Protein AF-X5QAV5-F1 (afdb_monomer_lite)

Foldseek 3Di:
DKKWKAAVVDNVPTDIDDWDDDDDLDTDDDDQDDFHKIWIWDWDPPVDPDIDIDIDIWGADPSDTD

pLDDT: mean 79.35, std 8.42, range [55.28, 89.81]

Radius of gyration: 12.81 Å; chains: 1; bounding box: 34×19×35 Å

Sequence (66 aa):
MKVLFRHPAYEKEDESVTLALVSGQEFAAQHVPRDGVWIIEIDADAGLARPYRDVRRVMISNGALK

Structure (mmCIF, N/CA/C/O backbone):
data_AF-X5QAV5-F1
#
_entry.id   AF-X5QAV5-F1
#
loop_
_atom_site.group_PDB
_atom_site.id
_atom_site.type_symbol
_atom_site.label_atom_id
_atom_site.label_alt_id
_atom_site.label_comp_id
_atom_site.label_asym_id
_atom_site.label_entity_id
_atom_site.label_seq_id
_atom_site.pdbx_PDB_ins_code
_atom_site.Cartn_x
_atom_site.Cartn_y
_atom_site.Cartn_z
_atom_site.occupancy
_atom_site.B_iso_or_equiv
_atom_site.auth_seq_id
_atom_site.auth_comp_id
_atom_site.auth_asym_id
_atom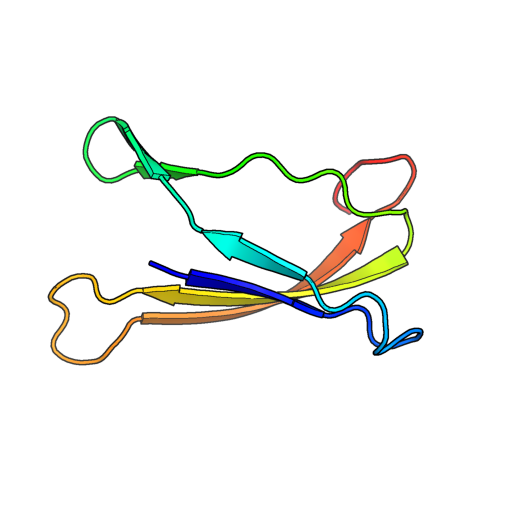_site.auth_atom_id
_atom_site.pdbx_PDB_model_num
ATOM 1 N N . MET A 1 1 ? -3.721 4.870 10.359 1.00 65.56 1 MET A N 1
ATOM 2 C CA . MET A 1 1 ? -3.430 3.799 9.383 1.00 65.56 1 MET A CA 1
ATOM 3 C C . MET A 1 1 ? -2.084 4.088 8.743 1.00 65.56 1 MET A C 1
ATOM 5 O O . MET A 1 1 ? -1.846 5.240 8.390 1.00 65.56 1 MET A O 1
ATOM 9 N N . LYS A 1 2 ? -1.197 3.097 8.646 1.00 69.50 2 LYS A N 1
ATOM 10 C CA . LYS A 1 2 ? 0.142 3.255 8.065 1.00 69.50 2 LYS A CA 1
ATOM 11 C C . LYS A 1 2 ? 0.346 2.208 6.974 1.00 69.50 2 LYS A C 1
ATOM 13 O O . LYS A 1 2 ? -0.044 1.058 7.158 1.00 69.50 2 LYS A O 1
ATOM 18 N N . VAL A 1 3 ? 0.962 2.607 5.866 1.00 72.12 3 VAL A N 1
ATOM 19 C CA . VAL A 1 3 ? 1.423 1.680 4.831 1.00 72.12 3 VAL A CA 1
ATOM 20 C C . VAL A 1 3 ? 2.928 1.816 4.680 1.00 72.12 3 VAL A C 1
ATOM 22 O O . VAL A 1 3 ? 3.470 2.921 4.654 1.00 72.12 3 VAL A O 1
ATOM 25 N N . LEU A 1 4 ? 3.601 0.678 4.623 1.00 77.94 4 LEU A N 1
ATOM 26 C CA . LEU A 1 4 ? 5.020 0.554 4.348 1.00 77.94 4 LEU A CA 1
ATOM 27 C C . LEU A 1 4 ? 5.184 -0.066 2.966 1.00 77.94 4 LEU A C 1
ATOM 29 O O . LEU A 1 4 ? 4.634 -1.130 2.690 1.00 77.94 4 LEU A O 1
ATOM 33 N N . PHE A 1 5 ? 5.960 0.588 2.116 1.00 69.25 5 PHE A N 1
ATOM 34 C CA . PHE A 1 5 ? 6.414 0.048 0.846 1.00 69.25 5 PHE A CA 1
ATOM 35 C C . PHE A 1 5 ? 7.878 -0.342 1.017 1.00 69.25 5 PHE A C 1
ATOM 37 O O . PHE A 1 5 ? 8.694 0.498 1.381 1.00 69.25 5 PHE A O 1
ATOM 44 N N . ARG A 1 6 ? 8.206 -1.613 0.784 1.00 75.75 6 ARG A N 1
ATOM 45 C CA . ARG A 1 6 ? 9.578 -2.124 0.818 1.00 75.75 6 ARG A CA 1
ATOM 46 C C . ARG A 1 6 ? 10.005 -2.597 -0.558 1.00 75.75 6 ARG A C 1
ATOM 48 O O . ARG A 1 6 ? 9.266 -3.355 -1.192 1.00 75.75 6 ARG A O 1
ATOM 55 N N . HIS A 1 7 ? 11.195 -2.210 -1.003 1.00 69.19 7 HIS A N 1
ATOM 56 C CA . HIS A 1 7 ? 11.759 -2.659 -2.277 1.00 69.19 7 HIS A CA 1
ATOM 57 C C . HIS A 1 7 ? 12.889 -3.677 -2.027 1.00 69.19 7 HIS A C 1
ATOM 59 O O . HIS A 1 7 ? 14.006 -3.285 -1.689 1.00 69.19 7 HIS A O 1
ATOM 65 N N . PRO A 1 8 ? 12.673 -4.998 -2.216 1.00 59.50 8 PRO A N 1
ATOM 66 C CA . PRO A 1 8 ? 13.611 -6.029 -1.750 1.00 59.50 8 PRO A CA 1
ATOM 67 C C . PRO A 1 8 ? 15.011 -5.982 -2.374 1.00 59.50 8 PRO A C 1
ATOM 69 O O . PRO A 1 8 ? 15.950 -6.514 -1.794 1.00 59.50 8 PRO A O 1
ATOM 72 N N . ALA A 1 9 ? 15.164 -5.387 -3.561 1.00 57.50 9 ALA A N 1
ATOM 73 C CA . ALA A 1 9 ? 16.472 -5.262 -4.209 1.00 57.50 9 ALA A CA 1
ATOM 74 C C . ALA A 1 9 ? 17.233 -3.983 -3.803 1.00 57.50 9 ALA A C 1
ATOM 76 O O . ALA A 1 9 ? 18.421 -3.872 -4.095 1.00 57.50 9 ALA A O 1
ATOM 77 N N . TYR A 1 10 ? 16.572 -3.037 -3.122 1.00 59.00 10 TYR A N 1
ATOM 78 C CA . TYR A 1 10 ? 17.154 -1.769 -2.680 1.00 59.00 10 TYR A CA 1
ATOM 79 C C . TYR A 1 10 ? 16.511 -1.336 -1.349 1.00 59.00 10 TYR A C 1
ATOM 81 O O . TYR A 1 10 ? 15.622 -0.494 -1.347 1.00 59.00 10 TYR A O 1
ATOM 89 N N . GLU A 1 11 ? 16.988 -1.858 -0.208 1.00 55.28 11 GLU A N 1
ATOM 90 C CA . GLU A 1 11 ? 16.498 -1.477 1.142 1.00 55.28 11 GLU A CA 1
ATOM 91 C C . GLU A 1 11 ? 16.499 0.047 1.399 1.00 55.28 11 GLU A C 1
ATOM 93 O O . GLU A 1 11 ? 15.774 0.544 2.255 1.00 55.28 11 GLU A O 1
ATOM 98 N N . LYS A 1 12 ? 17.306 0.817 0.654 1.00 59.53 12 LYS A N 1
ATOM 99 C CA . LYS A 1 12 ? 17.342 2.287 0.735 1.00 59.53 12 LYS A CA 1
ATOM 100 C C . LYS A 1 12 ? 16.103 2.994 0.163 1.00 59.53 12 LYS A C 1
ATOM 102 O O . LYS A 1 12 ? 16.011 4.205 0.335 1.00 59.53 12 LYS A O 1
ATOM 107 N N . GLU A 1 13 ? 15.194 2.284 -0.504 1.00 63.09 13 GLU A N 1
ATOM 108 C CA . GLU A 1 13 ? 13.951 2.836 -1.072 1.00 63.09 13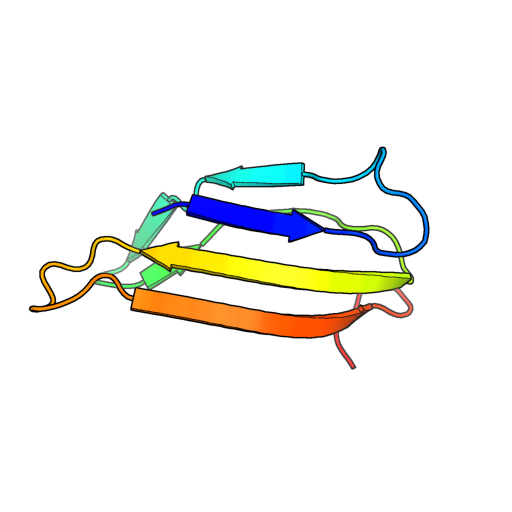 GLU A CA 1
ATOM 109 C C . GLU A 1 13 ? 12.701 2.440 -0.263 1.00 63.09 13 GLU A C 1
ATOM 111 O O . GLU A 1 13 ? 11.580 2.565 -0.750 1.00 63.09 13 GLU A O 1
ATOM 116 N N . ASP A 1 14 ? 12.874 1.964 0.976 1.00 69.25 14 ASP A N 1
ATOM 117 C CA . ASP A 1 14 ? 11.749 1.739 1.883 1.00 69.25 14 ASP A CA 1
ATOM 118 C C . ASP A 1 14 ? 11.050 3.075 2.192 1.00 69.25 14 ASP A C 1
ATOM 120 O O . ASP A 1 14 ? 11.596 3.950 2.872 1.00 69.25 14 ASP A O 1
ATOM 124 N N . GLU A 1 15 ? 9.812 3.222 1.725 1.00 74.69 15 GLU A N 1
ATOM 125 C CA . GLU A 1 15 ? 9.013 4.429 1.916 1.00 74.69 15 GLU A CA 1
ATOM 126 C C . GLU A 1 15 ? 7.787 4.151 2.793 1.00 74.69 15 GLU A C 1
ATOM 128 O O . GLU A 1 15 ? 7.012 3.212 2.592 1.00 74.69 15 GLU A O 1
ATOM 133 N N . SER A 1 16 ? 7.602 4.993 3.814 1.00 76.62 16 SER A N 1
ATOM 134 C CA . SER A 1 16 ? 6.393 4.998 4.641 1.00 76.62 16 SER A CA 1
ATOM 135 C C . SER A 1 16 ? 5.401 6.008 4.085 1.00 76.62 16 SER A C 1
ATOM 137 O O . SER A 1 16 ? 5.706 7.198 4.031 1.00 76.62 16 SER A O 1
ATOM 139 N N . VAL A 1 17 ? 4.190 5.558 3.771 1.00 80.44 17 VAL A N 1
ATOM 140 C CA . VAL A 1 17 ? 3.107 6.426 3.309 1.00 80.44 17 VAL A CA 1
ATOM 141 C C . VAL A 1 17 ? 1.956 6.380 4.312 1.00 80.44 17 VAL A C 1
ATOM 143 O O . VAL A 1 17 ? 1.483 5.315 4.720 1.00 80.44 17 VAL A O 1
ATOM 146 N N . THR A 1 18 ? 1.496 7.556 4.732 1.00 80.62 18 THR A N 1
ATOM 147 C CA . THR A 1 18 ? 0.317 7.685 5.593 1.00 80.62 18 THR A CA 1
ATOM 148 C C . THR A 1 18 ? -0.928 7.735 4.722 1.00 80.62 18 THR A C 1
ATOM 150 O O . THR A 1 18 ? -1.048 8.615 3.874 1.00 80.62 18 THR A O 1
ATOM 153 N N . LEU A 1 19 ? -1.866 6.814 4.945 1.00 78.00 19 LEU A N 1
ATOM 154 C CA . LEU A 1 19 ? -3.154 6.846 4.256 1.00 78.00 19 LEU A CA 1
ATOM 155 C C . LEU A 1 19 ? -4.080 7.876 4.906 1.00 78.00 19 LEU A C 1
ATOM 157 O O . LEU A 1 19 ? -4.242 7.889 6.129 1.00 78.00 19 LEU A O 1
ATOM 161 N N . ALA A 1 20 ? -4.706 8.710 4.080 1.00 81.25 20 ALA A N 1
ATOM 162 C CA . ALA A 1 20 ? -5.714 9.677 4.490 1.00 81.25 20 ALA A CA 1
ATOM 163 C C . ALA A 1 20 ? -7.118 9.124 4.221 1.00 81.25 20 ALA A C 1
ATOM 165 O O . ALA A 1 20 ? -7.333 8.429 3.230 1.00 81.25 20 ALA A O 1
ATOM 166 N N . LEU A 1 21 ? -8.073 9.438 5.098 1.00 81.81 21 LEU A N 1
ATOM 167 C CA . LEU A 1 21 ? -9.482 9.122 4.867 1.00 81.81 21 LEU A CA 1
ATOM 168 C C . LEU A 1 21 ? -9.990 9.952 3.680 1.00 81.81 21 LEU A C 1
ATOM 170 O O . LEU A 1 21 ? -9.854 11.174 3.694 1.00 81.81 21 LEU A O 1
ATOM 174 N N . VAL A 1 22 ? -10.568 9.299 2.674 1.00 84.44 22 VAL A N 1
ATOM 175 C CA . VAL A 1 22 ? -11.011 9.956 1.430 1.00 84.44 22 VAL A CA 1
ATOM 176 C C . VAL A 1 22 ? -12.531 10.032 1.359 1.00 84.44 22 VAL A C 1
ATOM 178 O O . VAL A 1 22 ? -13.083 11.080 1.033 1.00 84.44 22 VAL A O 1
ATOM 181 N N . SER A 1 23 ? -13.223 8.940 1.693 1.00 85.38 23 SER A N 1
ATOM 182 C CA . SER A 1 23 ? -14.686 8.900 1.759 1.00 85.38 23 SER A CA 1
ATOM 183 C C . SER A 1 23 ? -15.159 7.749 2.646 1.00 85.38 23 SER A C 1
ATOM 185 O O . SER A 1 23 ? -14.571 6.675 2.616 1.00 85.38 23 SER A O 1
ATOM 187 N N . GLY A 1 24 ? -16.211 7.942 3.448 1.00 83.31 24 GLY A N 1
ATOM 188 C CA . GLY A 1 24 ? -16.795 6.870 4.267 1.00 83.31 24 GLY A CA 1
ATOM 189 C C . GLY A 1 24 ? -15.771 6.134 5.146 1.00 83.31 24 GLY A C 1
ATOM 190 O O . GLY A 1 24 ? -15.332 6.670 6.158 1.00 83.31 24 GLY A O 1
ATOM 191 N N . GLN A 1 25 ? -15.416 4.903 4.756 1.00 78.06 25 GLN A N 1
ATOM 192 C CA . G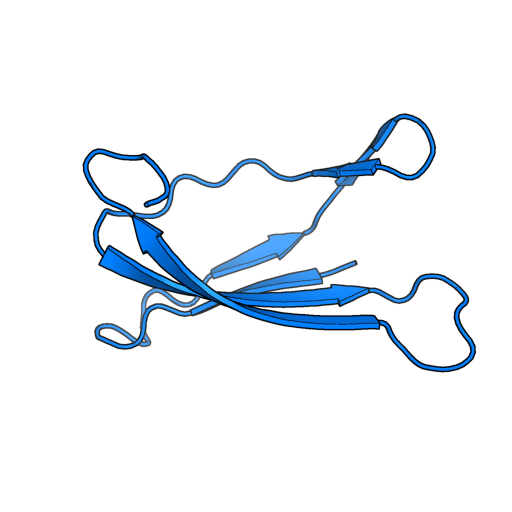LN A 1 25 ? -14.404 4.049 5.406 1.00 78.06 25 GLN A CA 1
ATOM 193 C C . GLN A 1 25 ? -13.190 3.756 4.499 1.00 78.06 25 GLN A C 1
ATOM 195 O O . GLN A 1 25 ? -12.388 2.869 4.787 1.00 78.06 25 GLN A O 1
ATOM 200 N N . GLU A 1 26 ? -13.062 4.476 3.388 1.00 80.88 26 GLU A N 1
ATOM 201 C CA . GLU A 1 26 ? -11.989 4.344 2.411 1.00 80.88 26 GLU A CA 1
ATOM 202 C C . GLU A 1 26 ? -10.813 5.261 2.756 1.00 80.88 26 GLU A C 1
ATOM 204 O O . GLU A 1 26 ? -10.972 6.468 2.970 1.00 80.88 26 GLU A O 1
ATOM 209 N N . PHE A 1 27 ? -9.615 4.682 2.754 1.00 81.25 27 PHE A N 1
ATOM 210 C CA . PHE A 1 27 ? -8.362 5.384 2.979 1.00 81.25 27 PHE A CA 1
ATOM 211 C C . PHE A 1 27 ? -7.463 5.242 1.752 1.00 81.25 27 PHE A C 1
ATOM 213 O O . PHE A 1 27 ? -7.277 4.133 1.253 1.00 81.25 27 PHE A O 1
ATOM 220 N N . ALA A 1 28 ? -6.855 6.337 1.300 1.00 82.06 28 ALA A N 1
ATOM 221 C CA . ALA A 1 28 ? -5.921 6.325 0.181 1.00 82.06 28 ALA A CA 1
ATOM 222 C C . ALA A 1 28 ? -4.725 7.244 0.435 1.00 82.06 28 ALA A C 1
ATOM 224 O O . ALA A 1 28 ? -4.772 8.180 1.234 1.00 82.06 28 ALA A O 1
ATOM 225 N N . ALA A 1 29 ? -3.645 6.976 -0.286 1.00 83.12 29 ALA A N 1
ATOM 226 C CA . ALA A 1 29 ? -2.547 7.906 -0.470 1.00 83.12 29 ALA A CA 1
ATOM 227 C C . ALA A 1 29 ? -2.025 7.784 -1.895 1.00 83.12 29 ALA A C 1
ATOM 229 O O . ALA A 1 29 ? -2.125 6.727 -2.519 1.00 83.12 29 ALA A O 1
ATOM 230 N N . GLN A 1 30 ? -1.449 8.873 -2.389 1.00 81.25 30 GLN A N 1
ATOM 231 C CA . GLN A 1 30 ? -0.774 8.888 -3.673 1.00 81.25 30 GLN A CA 1
ATOM 232 C C . GLN A 1 30 ? 0.722 8.673 -3.452 1.00 81.25 30 GLN A C 1
ATOM 234 O O . GLN A 1 30 ? 1.355 9.390 -2.681 1.00 81.25 30 GLN A O 1
ATOM 239 N N . HIS A 1 31 ? 1.278 7.685 -4.139 1.00 80.81 31 HIS A N 1
ATOM 240 C CA . HIS A 1 31 ? 2.708 7.418 -4.180 1.00 80.81 31 HIS A CA 1
ATOM 241 C C . HIS A 1 31 ? 3.072 6.956 -5.596 1.00 80.81 31 HIS A C 1
ATOM 243 O O . HIS A 1 31 ? 2.238 6.360 -6.280 1.00 80.81 31 HIS A O 1
ATOM 249 N N . VAL A 1 32 ? 4.287 7.267 -6.050 1.00 79.00 32 VAL A N 1
ATOM 250 C CA . VAL A 1 32 ? 4.774 6.935 -7.398 1.00 79.00 32 VAL A CA 1
ATOM 251 C C . VAL A 1 32 ? 6.014 6.049 -7.256 1.00 79.00 32 VAL A C 1
ATOM 253 O O . VAL A 1 32 ? 7.138 6.533 -7.410 1.00 79.00 32 VAL A O 1
ATOM 256 N N . PRO A 1 33 ? 5.824 4.766 -6.901 1.00 78.06 33 PRO A N 1
ATOM 257 C CA . PRO A 1 33 ? 6.922 3.818 -6.814 1.00 78.06 33 PRO A CA 1
ATOM 258 C C . PRO A 1 33 ? 7.521 3.583 -8.204 1.00 78.06 33 PRO A C 1
ATOM 260 O O . PRO A 1 33 ? 6.822 3.602 -9.221 1.00 78.06 33 PRO A O 1
ATOM 263 N N . ARG A 1 34 ? 8.830 3.341 -8.253 1.00 84.06 34 ARG A N 1
ATOM 264 C CA . ARG A 1 34 ? 9.515 2.945 -9.489 1.00 84.06 34 ARG A CA 1
ATOM 265 C C . ARG A 1 34 ? 9.077 1.546 -9.923 1.00 84.06 34 ARG A C 1
ATOM 267 O O . ARG A 1 34 ? 8.624 0.738 -9.111 1.00 84.06 34 ARG A O 1
ATOM 274 N N . ASP A 1 35 ? 9.260 1.246 -11.203 1.00 86.00 35 ASP A N 1
ATOM 275 C CA . ASP A 1 35 ? 9.101 -0.116 -11.709 1.00 86.00 35 ASP A CA 1
ATOM 276 C C . ASP A 1 35 ? 10.007 -1.083 -10.938 1.00 86.00 35 ASP A C 1
ATOM 278 O O . ASP A 1 35 ? 11.173 -0.785 -10.672 1.00 86.00 35 ASP A O 1
ATOM 282 N N . GLY A 1 36 ? 9.470 -2.249 -10.584 1.00 86.75 36 GLY A N 1
ATOM 283 C CA . GLY A 1 36 ? 10.185 -3.205 -9.751 1.00 86.75 36 GLY A CA 1
ATOM 284 C C . GLY A 1 36 ? 9.285 -4.114 -8.926 1.00 86.75 36 GLY A C 1
ATOM 285 O O . GLY A 1 36 ? 8.066 -4.182 -9.101 1.00 86.75 36 GLY A O 1
ATOM 286 N N . VAL A 1 37 ? 9.924 -4.858 -8.027 1.00 86.88 37 VAL A N 1
ATOM 287 C CA . VAL A 1 37 ? 9.247 -5.709 -7.045 1.00 86.88 37 VAL A CA 1
ATOM 288 C C . VAL A 1 37 ? 9.039 -4.895 -5.781 1.00 86.88 37 VAL A C 1
ATOM 290 O O . VAL A 1 37 ? 10.001 -4.382 -5.222 1.00 86.88 37 VAL A O 1
ATOM 293 N N . TRP A 1 38 ? 7.816 -4.889 -5.270 1.00 85.69 38 TRP A N 1
ATOM 294 C CA . TRP A 1 38 ? 7.482 -4.212 -4.024 1.00 85.69 38 TRP A CA 1
ATOM 295 C C . TRP A 1 38 ? 6.816 -5.169 -3.048 1.00 85.69 38 TRP A C 1
ATOM 297 O O . TRP A 1 38 ? 6.069 -6.063 -3.446 1.00 85.69 38 TRP A O 1
ATOM 307 N N . ILE A 1 39 ? 7.082 -4.980 -1.763 1.00 86.31 39 ILE A N 1
ATOM 308 C CA . ILE A 1 39 ? 6.310 -5.548 -0.663 1.00 86.31 39 ILE A CA 1
ATOM 309 C C . ILE A 1 39 ? 5.540 -4.393 -0.036 1.00 86.31 39 ILE A C 1
ATOM 311 O O . ILE A 1 39 ? 6.131 -3.419 0.416 1.00 86.31 39 ILE A O 1
ATOM 315 N N . ILE A 1 40 ? 4.222 -4.494 -0.032 1.00 86.69 40 ILE A N 1
ATOM 316 C CA . ILE A 1 40 ? 3.318 -3.532 0.582 1.00 86.69 40 ILE A CA 1
ATOM 317 C C . ILE A 1 40 ? 2.846 -4.143 1.895 1.00 86.69 40 ILE A C 1
ATOM 319 O O . ILE A 1 40 ? 2.235 -5.213 1.887 1.00 86.69 40 ILE A O 1
ATOM 323 N N . GLU A 1 41 ? 3.119 -3.472 3.009 1.00 87.81 41 GLU A N 1
ATOM 324 C CA . GLU A 1 41 ? 2.596 -3.821 4.330 1.00 87.81 41 GLU A CA 1
ATOM 325 C C . GLU A 1 41 ? 1.615 -2.746 4.784 1.00 87.81 41 GLU A C 1
ATOM 327 O O . GLU A 1 41 ? 1.960 -1.569 4.868 1.00 87.81 41 GLU A O 1
ATOM 332 N N . ILE A 1 42 ? 0.383 -3.144 5.071 1.00 84.94 42 ILE A N 1
ATOM 333 C CA . ILE A 1 42 ? -0.680 -2.266 5.546 1.00 84.94 42 ILE A CA 1
ATOM 334 C C . ILE A 1 42 ? -0.962 -2.628 6.997 1.00 84.94 42 ILE A C 1
ATOM 336 O O . ILE A 1 42 ? -1.444 -3.727 7.265 1.00 84.94 42 ILE A O 1
ATOM 340 N N . ASP A 1 43 ? -0.722 -1.681 7.901 1.00 83.88 43 ASP A N 1
ATOM 341 C CA . ASP A 1 43 ? -1.097 -1.779 9.309 1.00 83.88 43 ASP A CA 1
ATOM 342 C C . ASP A 1 43 ? -2.210 -0.765 9.607 1.00 83.88 43 ASP A C 1
ATOM 344 O O . ASP A 1 43 ? -2.038 0.463 9.520 1.00 83.88 43 ASP A O 1
ATOM 348 N N . ALA A 1 44 ? -3.385 -1.278 9.963 1.00 80.00 44 ALA A N 1
ATOM 349 C CA . ALA A 1 44 ? -4.548 -0.464 10.280 1.00 80.00 44 ALA A CA 1
ATOM 350 C C . ALA A 1 44 ? -5.098 -0.798 11.668 1.00 80.00 44 ALA A C 1
ATOM 352 O O . ALA A 1 44 ? -5.504 -1.926 11.956 1.00 80.00 44 ALA A O 1
ATOM 353 N N . ASP A 1 45 ? -5.164 0.231 12.511 1.00 76.75 45 ASP A N 1
ATOM 354 C CA . ASP A 1 45 ? -6.028 0.222 13.682 1.00 76.75 45 ASP A CA 1
ATOM 355 C C . ASP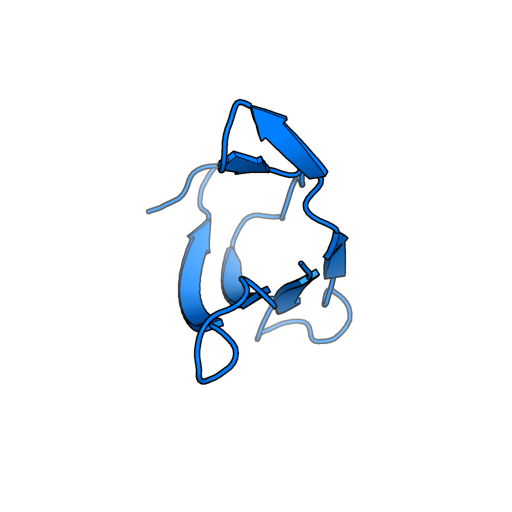 A 1 45 ? -7.436 0.634 13.234 1.00 76.75 45 ASP A C 1
ATOM 357 O O . ASP A 1 45 ? -7.699 1.805 12.958 1.00 76.75 45 ASP A O 1
ATOM 361 N N . ALA A 1 46 ? -8.293 -0.368 13.041 1.00 74.12 46 ALA A N 1
ATOM 362 C CA . ALA A 1 46 ? -9.637 -0.221 12.483 1.00 74.12 46 ALA A CA 1
ATOM 363 C C . ALA A 1 46 ? -10.742 -0.490 13.523 1.00 74.12 46 ALA A C 1
ATOM 365 O O . ALA A 1 46 ? -11.880 -0.767 13.150 1.00 74.12 46 ALA A O 1
ATOM 366 N N . GLY A 1 47 ? -10.414 -0.479 14.823 1.00 77.50 47 GLY A N 1
ATOM 367 C CA . GLY A 1 47 ? -11.363 -0.847 15.885 1.00 77.50 47 GLY A CA 1
ATOM 368 C C . GLY A 1 47 ? -11.740 -2.336 15.896 1.00 77.50 47 GLY A C 1
ATOM 369 O O . GLY A 1 47 ? -12.738 -2.726 16.499 1.00 77.50 47 GLY A O 1
ATOM 370 N N . LEU A 1 48 ? -10.953 -3.175 15.216 1.00 78.31 48 LEU A N 1
ATOM 371 C CA . LEU A 1 48 ? -11.079 -4.629 15.247 1.00 78.31 48 LEU A CA 1
ATOM 372 C C . LEU A 1 48 ? -10.482 -5.189 16.546 1.00 78.31 48 LEU A C 1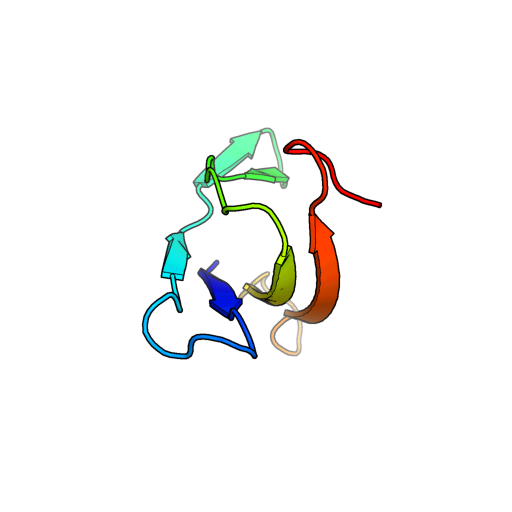
ATOM 374 O O . LEU A 1 48 ? -9.573 -4.606 17.130 1.00 78.31 48 LEU A O 1
ATOM 378 N N . ALA A 1 49 ? -10.928 -6.381 16.959 1.00 82.69 49 ALA A N 1
ATOM 379 C CA . ALA A 1 49 ? -10.396 -7.064 18.147 1.00 82.69 49 ALA A CA 1
ATOM 380 C C . ALA A 1 49 ? -8.882 -7.352 18.067 1.00 82.69 49 ALA A C 1
ATOM 382 O O . ALA A 1 49 ? -8.231 -7.575 19.087 1.00 82.69 49 ALA A O 1
ATOM 383 N N . ARG A 1 50 ? -8.320 -7.373 16.854 1.00 78.69 50 ARG A N 1
ATOM 384 C CA . ARG A 1 50 ? -6.881 -7.412 16.583 1.00 78.69 50 ARG A CA 1
ATOM 385 C C . ARG A 1 50 ? -6.571 -6.426 15.456 1.00 78.69 50 ARG A C 1
ATOM 387 O O . ARG A 1 50 ? -7.400 -6.318 14.551 1.00 78.69 50 ARG A O 1
ATOM 394 N N . PRO A 1 51 ? -5.405 -5.755 15.472 1.00 80.00 51 PRO A N 1
ATOM 395 C CA . PRO A 1 51 ? -4.996 -4.882 14.378 1.00 80.00 51 PRO A CA 1
ATOM 396 C C . PRO A 1 51 ? -5.058 -5.607 13.032 1.00 80.00 51 PRO A C 1
ATOM 398 O O . PRO A 1 51 ? -4.679 -6.779 12.936 1.00 80.00 51 PRO A O 1
ATOM 401 N N . TYR A 1 52 ? -5.534 -4.913 12.000 1.00 83.06 52 TYR A N 1
ATOM 402 C CA . TYR A 1 52 ? -5.507 -5.442 10.644 1.00 83.06 52 TYR A CA 1
ATOM 403 C C . TYR A 1 52 ? -4.090 -5.313 10.095 1.00 83.06 52 TYR A C 1
ATOM 405 O O . TYR A 1 52 ? -3.526 -4.216 10.099 1.00 83.06 52 TYR A O 1
ATOM 413 N N . ARG A 1 53 ? -3.549 -6.433 9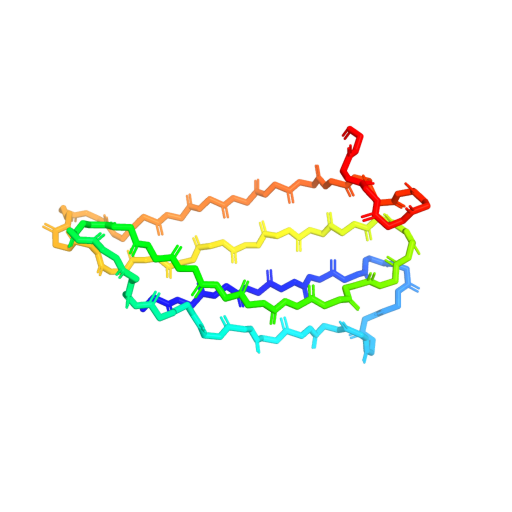.611 1.00 86.88 53 ARG A N 1
ATOM 414 C CA . ARG A 1 53 ? -2.264 -6.486 8.925 1.00 86.88 53 ARG A CA 1
ATOM 415 C C . ARG A 1 53 ? -2.402 -7.244 7.616 1.00 86.88 53 ARG A C 1
ATOM 417 O O . ARG A 1 53 ? -2.831 -8.396 7.612 1.00 86.88 53 ARG A O 1
ATOM 424 N N . ASP A 1 54 ? -1.997 -6.602 6.533 1.00 86.81 54 ASP A N 1
ATOM 425 C CA . ASP A 1 54 ? -1.935 -7.190 5.198 1.00 86.81 54 ASP A CA 1
ATOM 426 C C . ASP A 1 54 ? -0.537 -6.989 4.625 1.00 86.81 54 ASP A C 1
ATOM 428 O O . ASP A 1 54 ? 0.015 -5.894 4.701 1.00 86.81 54 ASP A O 1
ATOM 432 N N . VAL A 1 55 ? 0.050 -8.055 4.090 1.00 89.00 55 VAL A N 1
ATOM 433 C CA . VAL A 1 55 ? 1.397 -8.044 3.516 1.00 89.00 55 VAL A CA 1
ATOM 434 C C . VAL A 1 55 ? 1.319 -8.691 2.147 1.00 89.00 55 VAL A C 1
ATOM 436 O O . VAL A 1 55 ? 1.026 -9.882 2.029 1.00 89.00 55 VAL A O 1
ATOM 439 N N . ARG A 1 56 ? 1.590 -7.913 1.100 1.00 89.81 56 ARG A N 1
ATOM 440 C CA . ARG A 1 56 ? 1.501 -8.370 -0.288 1.00 89.81 56 ARG A CA 1
ATOM 441 C C . ARG A 1 56 ? 2.750 -8.024 -1.060 1.00 89.81 56 ARG A C 1
ATOM 443 O O . ARG A 1 56 ? 3.269 -6.921 -0.962 1.00 89.81 56 ARG A O 1
ATOM 450 N N . ARG A 1 57 ? 3.197 -8.964 -1.885 1.00 88.69 57 ARG A N 1
ATOM 451 C CA . ARG A 1 57 ? 4.243 -8.723 -2.875 1.00 88.69 57 ARG A CA 1
ATOM 452 C C . ARG A 1 57 ? 3.593 -8.423 -4.219 1.00 88.69 57 ARG A C 1
ATOM 454 O O . ARG A 1 57 ? 2.756 -9.200 -4.667 1.00 88.69 57 ARG A O 1
ATOM 461 N N . VAL A 1 58 ? 3.995 -7.331 -4.854 1.00 88.12 58 VAL A N 1
ATOM 462 C CA . VAL A 1 58 ? 3.475 -6.882 -6.149 1.00 88.12 58 VAL A CA 1
ATOM 463 C C . VAL A 1 58 ? 4.614 -6.597 -7.123 1.00 88.12 58 VAL A C 1
ATOM 465 O O . VAL A 1 58 ? 5.747 -6.321 -6.720 1.00 88.12 58 VAL A O 1
ATOM 468 N N . MET A 1 59 ? 4.310 -6.670 -8.416 1.00 88.25 59 MET A N 1
ATOM 469 C CA . MET A 1 59 ? 5.195 -6.226 -9.487 1.00 88.25 59 MET A CA 1
ATOM 470 C C . MET A 1 59 ? 4.611 -4.962 -10.105 1.00 88.25 59 MET A C 1
ATOM 472 O O . MET A 1 59 ? 3.454 -4.957 -10.523 1.00 88.25 59 MET A O 1
ATOM 476 N N . ILE A 1 60 ? 5.424 -3.913 -10.183 1.00 87.12 60 ILE A N 1
ATOM 477 C CA . ILE A 1 60 ? 5.099 -2.689 -10.910 1.00 87.12 60 ILE A CA 1
ATOM 478 C C . ILE A 1 60 ? 5.905 -2.689 -12.203 1.00 87.12 60 ILE A C 1
ATOM 480 O O . ILE A 1 60 ? 7.120 -2.887 -12.190 1.00 87.12 60 ILE A O 1
ATOM 484 N N . SER A 1 61 ? 5.210 -2.539 -13.324 1.00 87.31 61 SER A N 1
ATOM 485 C CA . SER A 1 61 ? 5.796 -2.537 -14.662 1.00 87.31 61 SER A CA 1
ATOM 486 C C . SER A 1 61 ? 5.095 -1.479 -15.501 1.00 87.31 61 SER A C 1
ATOM 488 O O . SER A 1 61 ? 3.870 -1.503 -15.623 1.00 87.31 61 SER A O 1
ATOM 490 N N . ASN A 1 62 ? 5.871 -0.566 -16.082 1.00 87.81 62 ASN A N 1
ATOM 491 C CA . ASN A 1 62 ? 5.391 0.618 -16.788 1.00 87.81 62 ASN A CA 1
ATOM 492 C C . ASN A 1 62 ? 4.418 1.458 -15.937 1.00 87.81 62 ASN A C 1
ATOM 494 O O . ASN A 1 62 ? 3.397 1.928 -16.439 1.00 87.81 62 ASN A O 1
ATOM 498 N N . GLY A 1 63 ? 4.700 1.599 -14.638 1.00 83.94 63 GLY A N 1
ATOM 499 C CA . GLY A 1 63 ? 3.866 2.352 -13.696 1.00 83.94 63 GLY A CA 1
ATOM 500 C C . GLY A 1 63 ? 2.530 1.693 -13.327 1.00 83.94 63 GLY A C 1
ATOM 501 O O . GLY A 1 63 ? 1.693 2.342 -12.704 1.00 83.94 63 GLY A O 1
ATOM 502 N N . ALA A 1 64 ? 2.310 0.425 -13.692 1.00 84.06 64 ALA A N 1
ATOM 503 C CA . ALA A 1 64 ? 1.077 -0.310 -13.406 1.00 84.06 64 ALA A CA 1
ATOM 504 C C . ALA A 1 64 ? 1.332 -1.594 -12.600 1.00 84.06 64 ALA A C 1
ATOM 506 O O . ALA A 1 64 ? 2.356 -2.257 -12.777 1.00 84.06 64 ALA A O 1
ATOM 507 N N . LEU A 1 65 ? 0.372 -1.957 -11.740 1.00 85.19 65 LEU A N 1
ATOM 508 C CA . LEU A 1 65 ? 0.347 -3.244 -11.035 1.00 85.19 65 LEU A CA 1
ATOM 509 C C . LEU A 1 65 ? 0.065 -4.389 -12.020 1.00 85.19 65 LEU A C 1
ATOM 511 O O . LEU A 1 65 ? -0.838 -4.276 -12.851 1.00 85.19 65 LEU A O 1
ATOM 515 N N . LYS A 1 66 ? 0.822 -5.482 -11.898 1.00 80.44 66 LYS A N 1
ATOM 516 C CA . LYS A 1 66 ? 0.596 -6.752 -12.606 1.00 80.44 66 LYS A CA 1
ATOM 517 C C . LYS A 1 66 ? 0.089 -7.847 -11.681 1.00 80.44 66 LYS A C 1
ATOM 519 O O . LYS A 1 66 ? 0.535 -7.878 -10.511 1.00 80.44 66 LYS A O 1
#

Secondary structure (DSSP, 8-state):
-EEEEE-TT-GGG-EEEEPEEEETTEEE----PPSEEEEEEEEE--S-SS-EEEEEEEEEETTEE-